Protein AF-A0A530C1B1-F1 (afdb_monomer)

Sequence (77 aa):
MLKGINPLLNADVLQALRAMGHGDDLIIADTNFPSDSVAKQTVHGKLLRIDAPAADVVNAVLSLYPLDSFVNDAAAR

Foldseek 3Di:
DDPQADPLCDPVNVVVLVPDDPPDDDDQDDPVDPQQVVCCVDPNNGRDDGPDPSVVVVVRSCSRHDFDPVDPPSDDD

Nearest PDB structures (foldseek):
  2ob5-assembly1_A-2  TM=9.723E-01  e=4.558E-04  Agrobacterium fabrum str. C58

pLDDT: mean 97.28, std 1.93, range [86.81, 98.56]

Mean predicted aligned error: 2.21 Å

Structure (mmCIF, 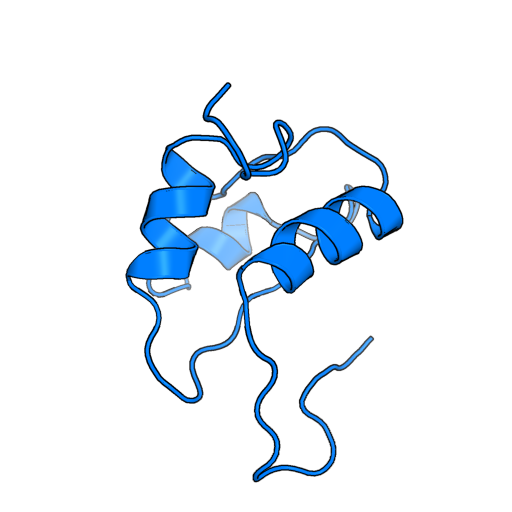N/CA/C/O backbone):
data_AF-A0A530C1B1-F1
#
_entry.id   AF-A0A530C1B1-F1
#
loop_
_atom_site.group_PDB
_atom_site.id
_atom_site.type_symbol
_atom_site.label_atom_id
_atom_site.label_alt_id
_atom_site.label_comp_id
_atom_site.label_asym_id
_atom_site.label_entity_id
_atom_site.label_seq_id
_atom_site.pdbx_PDB_ins_code
_atom_site.Cartn_x
_atom_site.Cartn_y
_atom_site.Cartn_z
_atom_site.occupancy
_atom_site.B_iso_or_equiv
_atom_site.auth_seq_id
_atom_site.auth_comp_id
_atom_site.auth_asym_id
_atom_site.auth_atom_id
_atom_site.pdbx_PDB_model_num
ATOM 1 N N . MET A 1 1 ? 12.961 -2.363 12.259 1.00 86.81 1 MET A N 1
ATOM 2 C CA . MET A 1 1 ? 13.790 -2.676 11.074 1.00 86.81 1 MET A CA 1
ATOM 3 C C . MET A 1 1 ? 14.013 -4.177 11.011 1.00 86.81 1 MET A C 1
ATOM 5 O O . MET A 1 1 ? 14.437 -4.748 12.011 1.00 86.81 1 MET A O 1
ATOM 9 N N . LEU A 1 2 ? 13.703 -4.802 9.874 1.00 97.56 2 LEU A N 1
ATOM 10 C CA . LEU A 1 2 ? 13.891 -6.236 9.630 1.00 97.56 2 LEU A CA 1
ATOM 11 C C . LEU A 1 2 ? 14.959 -6.436 8.546 1.00 97.56 2 LEU A C 1
ATOM 13 O O . LEU A 1 2 ? 15.157 -5.570 7.697 1.00 97.56 2 LEU A O 1
ATOM 17 N N . LYS A 1 3 ? 15.677 -7.562 8.585 1.00 97.75 3 LYS A N 1
ATOM 18 C CA . LYS A 1 3 ? 16.717 -7.869 7.590 1.00 97.75 3 LYS A CA 1
ATOM 19 C C . LYS A 1 3 ? 16.070 -8.086 6.218 1.00 97.75 3 LYS A C 1
ATOM 21 O O . LYS A 1 3 ? 15.154 -8.891 6.110 1.00 97.75 3 LYS A O 1
ATOM 26 N N . GLY A 1 4 ? 16.566 -7.392 5.192 1.00 96.94 4 GLY A N 1
ATOM 27 C CA . GLY A 1 4 ? 16.091 -7.537 3.809 1.00 96.94 4 GLY A CA 1
ATOM 28 C C . GLY A 1 4 ? 14.755 -6.853 3.496 1.00 96.94 4 GLY A C 1
ATOM 29 O O . GLY A 1 4 ? 14.233 -7.051 2.408 1.00 96.94 4 GLY A O 1
ATOM 30 N N . ILE A 1 5 ? 14.205 -6.054 4.418 1.00 98.19 5 ILE A N 1
ATOM 31 C CA . ILE A 1 5 ? 12.948 -5.319 4.223 1.00 98.19 5 ILE A CA 1
ATOM 32 C C . ILE A 1 5 ? 13.231 -3.823 4.330 1.00 98.19 5 ILE A C 1
ATOM 34 O O . ILE A 1 5 ? 13.902 -3.386 5.269 1.00 98.19 5 ILE A O 1
ATOM 38 N N . ASN A 1 6 ? 12.711 -3.039 3.380 1.00 98.19 6 ASN A N 1
ATOM 39 C CA . ASN A 1 6 ? 12.866 -1.588 3.388 1.00 98.19 6 ASN A CA 1
ATOM 40 C C . ASN A 1 6 ? 12.287 -0.996 4.696 1.00 98.19 6 ASN A C 1
ATOM 42 O O . ASN A 1 6 ? 11.128 -1.266 5.018 1.00 98.19 6 ASN A O 1
ATOM 46 N N . PRO A 1 7 ? 13.056 -0.197 5.462 1.00 97.75 7 PRO A N 1
ATOM 47 C CA . PRO A 1 7 ? 12.624 0.310 6.764 1.00 97.75 7 PRO A CA 1
ATOM 48 C C . PRO A 1 7 ? 11.454 1.302 6.707 1.00 97.75 7 PRO A C 1
ATOM 50 O O . PRO A 1 7 ? 10.857 1.549 7.753 1.00 97.75 7 PRO A O 1
ATOM 53 N N . LEU A 1 8 ? 11.109 1.844 5.531 1.00 98.25 8 LEU A N 1
ATOM 54 C CA . LEU A 1 8 ? 9.904 2.663 5.348 1.00 98.25 8 LEU A CA 1
ATOM 55 C C . LEU A 1 8 ? 8.611 1.850 5.507 1.00 98.25 8 LEU A C 1
ATOM 57 O O . LEU A 1 8 ? 7.567 2.412 5.834 1.00 98.25 8 LEU A O 1
ATOM 61 N N . LEU A 1 9 ? 8.669 0.531 5.301 1.00 98.44 9 LEU A N 1
ATOM 62 C CA . LEU A 1 9 ? 7.518 -0.351 5.450 1.00 98.44 9 LEU A CA 1
ATOM 63 C C . LEU A 1 9 ? 7.317 -0.691 6.931 1.00 98.44 9 LEU A C 1
ATOM 65 O O . LEU A 1 9 ? 7.953 -1.591 7.487 1.00 98.44 9 LEU A O 1
ATOM 69 N N . ASN A 1 10 ? 6.435 0.064 7.584 1.00 98.00 10 ASN A N 1
ATOM 70 C CA . ASN A 1 10 ? 6.025 -0.203 8.960 1.00 98.00 10 ASN A CA 1
ATOM 71 C C . ASN A 1 10 ? 5.163 -1.479 9.068 1.00 98.00 10 ASN A C 1
ATOM 73 O O . ASN A 1 10 ? 4.810 -2.108 8.070 1.00 98.00 10 ASN A O 1
ATOM 77 N N . ALA A 1 11 ? 4.837 -1.877 10.300 1.00 98.06 11 ALA A N 1
ATOM 78 C CA . ALA A 1 11 ? 4.129 -3.127 10.569 1.00 98.06 11 ALA A CA 1
ATOM 79 C C . ALA A 1 11 ? 2.752 -3.208 9.886 1.00 98.06 11 ALA A C 1
ATOM 81 O O . ALA A 1 11 ? 2.422 -4.254 9.329 1.00 98.06 11 ALA A O 1
ATOM 82 N N . ASP A 1 12 ? 1.985 -2.116 9.882 1.00 97.88 12 ASP A N 1
ATOM 83 C CA . ASP A 1 12 ? 0.639 -2.090 9.302 1.00 97.88 12 ASP A CA 1
ATOM 84 C C . ASP A 1 12 ? 0.692 -2.180 7.772 1.00 97.88 12 ASP A C 1
ATOM 86 O O . ASP A 1 12 ? -0.073 -2.925 7.161 1.00 97.88 12 ASP A O 1
ATOM 90 N N . VAL A 1 13 ? 1.659 -1.501 7.147 1.00 98.19 13 VAL A N 1
ATOM 91 C CA . VAL A 1 13 ? 1.892 -1.593 5.697 1.00 98.19 13 VAL A CA 1
ATOM 92 C C . VAL A 1 13 ? 2.333 -3.000 5.303 1.00 98.19 13 VAL A C 1
ATOM 94 O O . VAL A 1 13 ? 1.804 -3.560 4.346 1.00 98.19 13 VAL A O 1
ATOM 97 N N . LEU A 1 14 ? 3.254 -3.612 6.053 1.00 98.44 14 LEU A N 1
ATOM 98 C CA . LEU A 1 14 ? 3.685 -4.989 5.791 1.00 98.44 14 LEU A CA 1
ATOM 99 C C . LEU A 1 14 ? 2.530 -5.985 5.923 1.00 98.44 14 LEU A C 1
ATOM 101 O O . LEU A 1 14 ? 2.426 -6.908 5.114 1.00 98.44 14 LEU A O 1
ATOM 105 N N . GLN A 1 15 ? 1.666 -5.801 6.923 1.00 98.00 15 GLN A N 1
ATOM 106 C CA . GLN A 1 15 ? 0.478 -6.630 7.097 1.00 98.00 15 GLN A CA 1
ATOM 107 C C . GLN A 1 15 ? -0.468 -6.488 5.902 1.00 98.00 1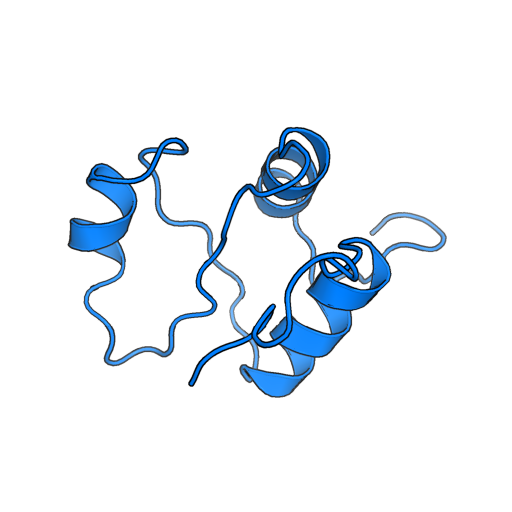5 GLN A C 1
ATOM 109 O O . GLN A 1 15 ? -0.897 -7.512 5.369 1.00 98.00 15 GLN A O 1
ATOM 114 N N . ALA A 1 16 ? -0.745 -5.257 5.462 1.00 98.31 16 ALA A N 1
ATOM 115 C CA . ALA A 1 16 ? -1.634 -4.998 4.337 1.00 98.31 16 ALA A CA 1
ATOM 116 C C . ALA A 1 16 ? -1.088 -5.625 3.047 1.00 98.31 16 ALA A C 1
ATOM 118 O O . ALA A 1 16 ? -1.770 -6.452 2.447 1.00 98.31 16 ALA A O 1
ATOM 119 N N . LEU A 1 17 ? 0.171 -5.340 2.690 1.00 98.25 17 LEU A N 1
ATOM 120 C CA . LEU A 1 17 ? 0.814 -5.897 1.493 1.00 98.25 17 LEU A CA 1
ATOM 121 C C . LEU A 1 17 ? 0.814 -7.430 1.498 1.00 98.25 17 LEU A C 1
ATOM 123 O O . LEU A 1 17 ? 0.602 -8.054 0.463 1.00 98.25 17 LEU A O 1
ATOM 127 N N . ARG A 1 18 ? 1.041 -8.062 2.657 1.00 97.88 18 ARG A N 1
ATOM 128 C CA . ARG A 1 18 ? 1.083 -9.528 2.747 1.00 97.88 18 ARG A CA 1
ATOM 129 C C . ARG A 1 18 ? -0.300 -10.180 2.688 1.00 97.88 18 ARG A C 1
ATOM 131 O O . ARG A 1 18 ? -0.376 -11.367 2.353 1.00 97.88 18 ARG A O 1
ATOM 138 N N . ALA A 1 19 ? -1.345 -9.446 3.062 1.00 98.06 19 ALA A N 1
ATOM 139 C CA . ALA A 1 19 ? -2.730 -9.904 3.037 1.00 98.06 19 ALA A CA 1
ATOM 140 C C . ALA A 1 19 ? -3.394 -9.750 1.660 1.00 98.06 19 ALA A C 1
ATOM 142 O O . ALA A 1 19 ? -4.382 -10.436 1.411 1.00 9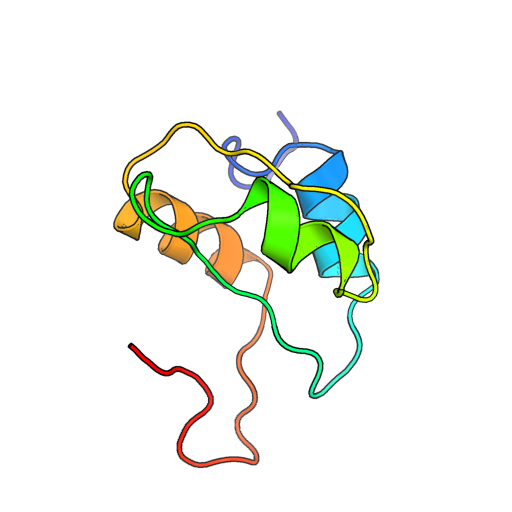8.06 19 ALA A O 1
ATOM 143 N N . MET A 1 20 ? -2.857 -8.887 0.790 1.00 98.38 20 MET A N 1
ATOM 144 C CA . MET A 1 20 ? -3.362 -8.683 -0.570 1.00 98.38 20 MET A CA 1
ATOM 145 C C . MET A 1 20 ? -3.230 -9.948 -1.428 1.00 98.38 20 MET A C 1
ATOM 147 O O . MET A 1 20 ? -2.226 -10.670 -1.372 1.00 98.38 20 MET A O 1
ATOM 151 N N . GLY A 1 21 ? -4.269 -10.214 -2.214 1.00 97.44 21 GLY A N 1
ATOM 152 C CA . GLY A 1 21 ? -4.321 -11.250 -3.234 1.00 97.44 21 GLY A CA 1
ATOM 153 C C . GLY A 1 21 ? -3.868 -10.754 -4.608 1.00 97.44 21 GLY A C 1
ATOM 154 O O . GLY A 1 21 ? -3.516 -9.596 -4.809 1.00 97.44 21 GLY A O 1
ATOM 155 N N . HIS A 1 22 ? -3.879 -11.663 -5.582 1.00 97.44 22 HIS A N 1
ATOM 156 C CA . HIS A 1 22 ? -3.647 -11.302 -6.978 1.00 97.44 22 HIS A CA 1
ATOM 157 C C . HIS A 1 22 ? -4.806 -10.445 -7.503 1.00 97.44 22 HIS A C 1
ATOM 159 O O . HIS A 1 22 ? -5.962 -10.847 -7.377 1.00 97.44 22 HIS A O 1
ATOM 165 N N . GLY A 1 23 ? -4.479 -9.296 -8.095 1.00 96.19 23 GLY A N 1
ATOM 166 C CA . GLY A 1 23 ? -5.457 -8.341 -8.618 1.00 96.19 23 GLY A CA 1
ATOM 167 C C . GLY A 1 23 ? -6.042 -7.385 -7.574 1.00 96.19 23 GLY A C 1
ATOM 168 O O . GLY A 1 23 ? -6.908 -6.592 -7.927 1.00 96.19 23 GLY A O 1
ATOM 169 N N . ASP A 1 24 ? -5.600 -7.440 -6.311 1.00 97.81 24 ASP A N 1
ATOM 170 C CA . ASP A 1 24 ? -5.909 -6.372 -5.358 1.00 97.81 24 ASP A CA 1
ATOM 171 C C . ASP A 1 24 ? -5.135 -5.099 -5.725 1.00 97.81 24 ASP A C 1
ATOM 173 O O . ASP A 1 24 ? -4.011 -5.157 -6.220 1.00 97.81 24 ASP A O 1
ATOM 177 N N . ASP A 1 25 ? -5.719 -3.942 -5.419 1.00 97.38 25 ASP A N 1
ATOM 178 C CA . ASP A 1 25 ? -5.134 -2.636 -5.709 1.00 97.38 25 ASP A CA 1
ATOM 179 C C . ASP A 1 25 ? -4.800 -1.864 -4.430 1.00 97.38 25 ASP A C 1
ATOM 181 O O . ASP A 1 25 ? -5.446 -2.004 -3.385 1.00 97.38 25 ASP A O 1
ATOM 185 N N . LEU A 1 26 ? -3.805 -0.982 -4.528 1.00 97.88 26 LEU A N 1
ATOM 186 C CA . LEU A 1 26 ? -3.494 0.011 -3.503 1.00 97.88 26 LEU A CA 1
ATOM 187 C C . LEU A 1 26 ? -3.258 1.382 -4.133 1.00 97.88 26 LEU A C 1
ATOM 189 O O . LEU A 1 26 ? -2.906 1.498 -5.304 1.00 97.88 26 LEU A O 1
ATOM 193 N N . ILE A 1 27 ? -3.412 2.428 -3.325 1.00 98.00 27 ILE A N 1
ATOM 194 C CA . ILE A 1 27 ? -3.185 3.814 -3.739 1.00 98.00 27 ILE A CA 1
ATOM 195 C C . ILE A 1 27 ? -2.024 4.377 -2.922 1.00 98.00 27 ILE A C 1
ATOM 197 O O . ILE A 1 27 ? -2.063 4.360 -1.690 1.00 98.00 27 ILE A O 1
ATOM 201 N N . ILE A 1 28 ? -1.016 4.923 -3.604 1.00 98.12 28 ILE A N 1
ATOM 202 C CA . ILE A 1 28 ? -0.034 5.819 -2.987 1.00 98.12 28 ILE A CA 1
ATOM 203 C C . ILE A 1 28 ? -0.551 7.244 -3.159 1.00 98.12 28 ILE A C 1
ATOM 205 O O . ILE A 1 28 ? -0.600 7.767 -4.268 1.00 98.12 28 ILE A O 1
ATOM 209 N N . ALA A 1 29 ? -0.981 7.844 -2.055 1.00 98.00 29 ALA A N 1
ATOM 210 C CA . ALA A 1 29 ? -1.630 9.145 -2.038 1.00 98.00 29 ALA A CA 1
ATOM 211 C C . ALA A 1 29 ? -0.670 10.243 -1.553 1.00 98.00 29 ALA A C 1
ATOM 213 O O . ALA A 1 29 ? 0.120 10.020 -0.635 1.00 98.00 29 ALA A O 1
ATOM 214 N N . ASP A 1 30 ? -0.754 11.431 -2.156 1.00 97.38 30 ASP A N 1
ATOM 215 C CA . ASP A 1 30 ? -0.066 12.622 -1.655 1.00 97.38 30 ASP A CA 1
ATOM 216 C C . ASP A 1 30 ? -0.840 13.266 -0.487 1.00 97.38 30 ASP A C 1
ATOM 218 O O . ASP A 1 30 ? -1.866 12.765 -0.020 1.00 97.38 30 ASP A O 1
ATOM 222 N N . THR A 1 31 ? -0.349 14.406 -0.003 1.00 97.12 31 THR A N 1
ATOM 223 C CA . THR A 1 31 ? -0.985 15.141 1.098 1.00 97.12 31 THR A CA 1
ATOM 224 C C . THR A 1 31 ? -2.248 15.902 0.691 1.00 97.12 31 THR A C 1
ATOM 226 O O . THR A 1 31 ? -2.957 16.389 1.569 1.00 97.12 31 THR A O 1
ATOM 229 N N . ASN A 1 32 ? -2.521 16.054 -0.608 1.00 97.81 32 ASN A N 1
ATOM 230 C CA . ASN A 1 32 ? -3.700 16.757 -1.117 1.00 97.81 32 ASN A CA 1
ATOM 231 C C . ASN A 1 32 ? -4.883 15.802 -1.326 1.00 97.81 32 ASN A C 1
ATOM 233 O O . ASN A 1 32 ? -6.038 16.234 -1.304 1.00 97.81 32 ASN A O 1
ATOM 237 N N . PHE A 1 33 ? -4.612 14.513 -1.534 1.00 98.06 33 PHE A N 1
ATOM 238 C CA . PHE A 1 33 ? -5.633 13.486 -1.670 1.00 98.06 33 PHE A CA 1
ATOM 239 C C . PHE A 1 33 ? -6.433 13.319 -0.362 1.00 98.06 33 PHE A C 1
ATOM 241 O O . PHE A 1 33 ? -5.845 13.298 0.725 1.00 98.06 33 PHE A O 1
ATOM 248 N N . PRO A 1 34 ? -7.770 13.154 -0.419 1.00 98.19 34 PRO A N 1
ATOM 249 C CA . PRO A 1 34 ? -8.623 13.013 0.763 1.00 98.19 34 PRO A CA 1
ATOM 250 C C . PRO A 1 34 ? -8.531 11.602 1.381 1.00 98.19 34 PRO A C 1
ATOM 252 O O . PRO A 1 34 ? -9.519 10.876 1.509 1.00 98.19 34 PRO A O 1
ATOM 255 N N . SER A 1 35 ? -7.325 11.204 1.781 1.00 98.31 35 SER A N 1
ATOM 256 C CA . SER A 1 35 ? -6.987 9.851 2.224 1.00 98.31 35 SER A CA 1
ATOM 257 C C . SER A 1 35 ? -7.825 9.370 3.413 1.00 98.31 35 SER A C 1
ATOM 259 O O . SER A 1 35 ? -8.231 8.212 3.448 1.00 98.31 35 SER A O 1
ATOM 261 N N . ASP A 1 36 ? -8.152 10.250 4.365 1.00 98.06 36 ASP A N 1
ATOM 262 C CA . ASP A 1 36 ? -8.953 9.897 5.545 1.00 98.06 36 ASP A CA 1
ATOM 263 C C . ASP A 1 36 ? -10.388 9.455 5.209 1.00 98.06 36 ASP A C 1
ATOM 265 O O . ASP A 1 36 ? -10.950 8.601 5.902 1.00 98.06 36 ASP A O 1
ATOM 269 N N . SER A 1 37 ? -11.017 10.032 4.179 1.00 98.31 37 SER A N 1
ATOM 270 C CA . SER A 1 37 ? -12.373 9.6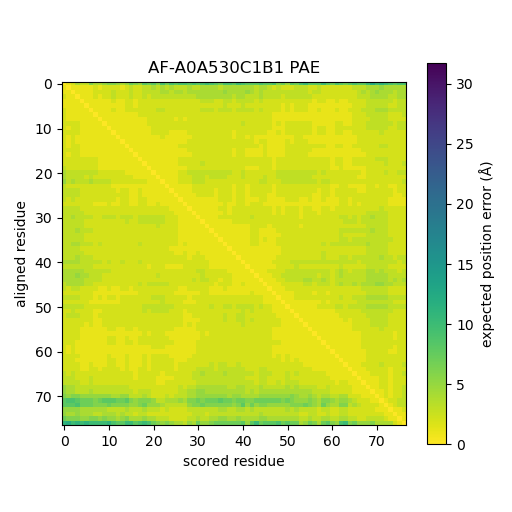40 3.772 1.00 98.31 37 SER A CA 1
ATOM 271 C C . SER A 1 37 ? -12.352 8.434 2.837 1.00 98.31 37 SER A C 1
ATOM 273 O O . SER A 1 37 ? -13.167 7.527 3.013 1.00 98.31 37 SER A O 1
ATOM 275 N N . VAL A 1 38 ? -11.401 8.387 1.900 1.00 98.44 38 VAL A N 1
ATOM 276 C CA . VAL A 1 38 ? -11.266 7.289 0.931 1.00 98.44 38 VAL A CA 1
ATOM 277 C C . VAL A 1 38 ? -10.866 5.987 1.620 1.00 98.44 38 VAL A C 1
ATOM 279 O O . VAL A 1 38 ? -11.457 4.949 1.340 1.00 98.44 38 VAL A O 1
ATOM 282 N N . ALA A 1 39 ? -9.946 6.025 2.588 1.00 98.25 39 ALA A N 1
ATOM 283 C CA . ALA A 1 39 ? -9.492 4.824 3.288 1.00 98.25 39 ALA A CA 1
ATOM 284 C C . ALA A 1 39 ? -10.618 4.081 4.030 1.00 98.25 39 ALA A C 1
ATOM 286 O O . ALA A 1 39 ? -10.558 2.866 4.176 1.00 98.25 39 ALA A O 1
ATOM 287 N N . LYS A 1 40 ? -11.677 4.782 4.457 1.00 98.25 40 LYS A N 1
ATOM 288 C CA . LYS A 1 40 ? -12.856 4.161 5.091 1.00 98.25 40 LYS A CA 1
ATOM 289 C C . LYS A 1 40 ? -13.694 3.329 4.117 1.00 98.25 40 LYS A C 1
ATOM 291 O O . LYS A 1 40 ? -14.512 2.533 4.564 1.00 98.25 40 LYS A O 1
ATOM 296 N N . GLN A 1 41 ? -13.526 3.550 2.815 1.00 98.19 41 GLN A N 1
ATOM 297 C CA . GLN A 1 41 ? -14.227 2.831 1.750 1.00 98.19 41 GLN A CA 1
ATOM 298 C C . GLN A 1 41 ? -13.388 1.688 1.166 1.00 98.19 41 GLN A C 1
ATOM 300 O O . GLN A 1 41 ? -13.896 0.918 0.356 1.00 98.19 41 GLN A O 1
AT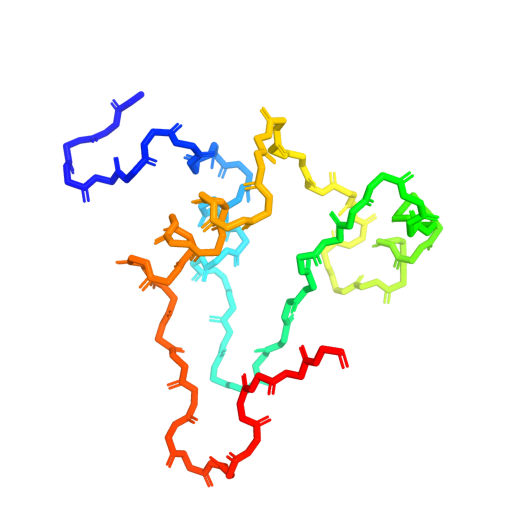OM 305 N N . THR A 1 42 ? -12.116 1.564 1.558 1.00 98.12 42 THR A N 1
ATOM 306 C CA . THR A 1 42 ? -11.270 0.443 1.137 1.00 98.12 42 THR A CA 1
ATOM 307 C C . THR A 1 42 ? -11.528 -0.782 2.007 1.00 98.12 42 THR A C 1
ATOM 309 O O . THR A 1 42 ? -12.064 -0.684 3.111 1.00 98.12 42 THR A O 1
ATOM 312 N N . VAL A 1 43 ? -11.069 -1.946 1.542 1.00 96.31 43 VAL A N 1
ATOM 313 C CA . VAL A 1 43 ? -11.120 -3.200 2.311 1.00 96.31 43 VAL A CA 1
ATOM 314 C C . VAL A 1 43 ? -10.370 -3.081 3.645 1.00 96.31 43 VAL A C 1
ATOM 316 O O . VAL A 1 43 ? -10.794 -3.655 4.645 1.00 96.31 43 VAL A O 1
ATOM 319 N N . HIS A 1 44 ? -9.280 -2.306 3.689 1.00 96.19 44 HIS A N 1
ATOM 320 C CA . HIS A 1 44 ? -8.511 -2.101 4.918 1.00 96.19 44 HIS A CA 1
ATOM 321 C C . HIS A 1 44 ? -9.252 -1.210 5.934 1.00 96.19 44 HIS A C 1
ATOM 323 O O . HIS A 1 44 ? -9.052 -1.343 7.143 1.00 96.19 44 HIS A O 1
ATOM 329 N N . GLY A 1 45 ? -10.107 -0.290 5.469 1.00 97.19 45 GLY A N 1
ATOM 330 C CA . GLY A 1 45 ? -10.966 0.553 6.310 1.00 97.19 45 GLY A CA 1
ATOM 331 C C . GLY A 1 45 ? -10.240 1.623 7.140 1.00 97.19 45 GLY A C 1
ATOM 332 O O . GLY A 1 45 ? -10.881 2.362 7.893 1.00 97.19 45 GLY A O 1
ATOM 333 N N . LYS A 1 46 ? -8.909 1.715 7.041 1.00 96.75 46 LYS A N 1
ATOM 334 C CA . LYS A 1 46 ? -8.055 2.649 7.790 1.00 96.75 46 LYS A CA 1
ATOM 335 C C . LYS A 1 46 ? -6.968 3.232 6.896 1.00 96.75 46 LYS A C 1
ATOM 337 O O . LYS A 1 46 ? -6.509 2.595 5.954 1.00 96.75 46 LYS A O 1
ATOM 342 N N . LEU A 1 47 ? -6.552 4.457 7.204 1.00 97.88 47 LEU A N 1
ATOM 343 C CA . LEU A 1 47 ? -5.442 5.102 6.514 1.00 97.88 47 LEU A CA 1
ATO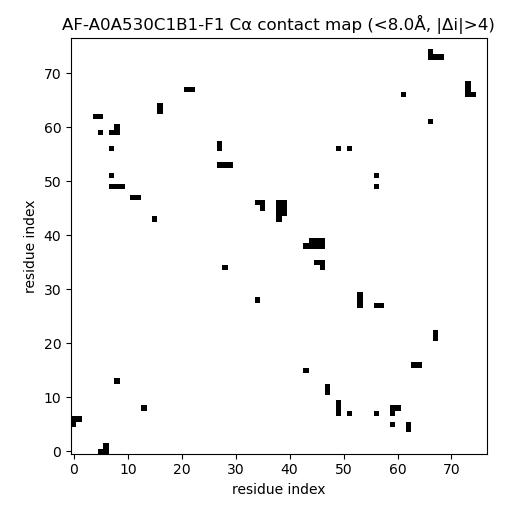M 344 C C . LEU A 1 47 ? -4.109 4.537 7.019 1.00 97.88 47 LEU A C 1
ATOM 346 O O . LEU A 1 47 ? -3.815 4.627 8.210 1.00 97.88 47 LEU A O 1
ATOM 350 N N . LEU A 1 48 ? -3.296 4.017 6.103 1.00 98.19 48 LEU A N 1
ATOM 351 C CA . LEU A 1 48 ? -1.896 3.676 6.349 1.00 98.19 48 LEU A CA 1
ATOM 352 C C . LEU A 1 48 ? -1.015 4.899 6.074 1.00 98.19 48 LEU A C 1
ATOM 354 O O . LEU A 1 48 ? -1.245 5.615 5.101 1.00 98.19 48 LEU A O 1
ATOM 358 N N . ARG A 1 49 ? -0.013 5.153 6.923 1.00 97.44 49 ARG A N 1
ATOM 359 C CA . ARG A 1 49 ? 0.861 6.331 6.804 1.00 97.44 49 ARG A CA 1
ATOM 360 C C . ARG A 1 49 ? 2.328 5.954 6.649 1.00 97.44 49 ARG A C 1
ATOM 362 O O . ARG A 1 49 ? 2.845 5.142 7.415 1.00 97.44 49 ARG A O 1
ATOM 369 N N . ILE A 1 50 ? 2.983 6.589 5.681 1.00 98.00 50 ILE A N 1
ATOM 370 C CA . ILE A 1 50 ? 4.436 6.636 5.518 1.00 98.00 50 ILE A CA 1
ATOM 371 C C . ILE A 1 50 ? 4.791 8.090 5.206 1.00 98.00 50 ILE A C 1
ATOM 373 O O . ILE A 1 50 ? 4.400 8.613 4.166 1.00 98.00 50 ILE A O 1
ATOM 377 N N . ASP A 1 51 ? 5.535 8.735 6.100 1.00 96.25 51 ASP A N 1
ATOM 378 C CA . ASP A 1 51 ? 5.926 10.139 5.954 1.00 96.25 51 ASP A CA 1
ATOM 379 C C . ASP A 1 51 ? 7.236 10.245 5.155 1.00 96.25 51 ASP A C 1
ATOM 381 O O . ASP A 1 51 ? 8.316 10.464 5.707 1.00 96.25 51 ASP A O 1
ATOM 385 N N . ALA A 1 52 ? 7.144 10.027 3.842 1.00 98.06 52 ALA A N 1
ATOM 386 C CA . ALA A 1 52 ? 8.269 10.091 2.911 1.00 98.06 52 ALA A CA 1
ATOM 387 C C . ALA A 1 52 ? 7.815 10.561 1.513 1.00 98.06 52 ALA A C 1
ATOM 389 O O . ALA A 1 52 ? 6.626 10.481 1.195 1.00 98.06 52 ALA A O 1
ATOM 390 N N . PRO A 1 53 ? 8.734 11.037 0.653 1.00 98.12 53 PRO A N 1
ATOM 391 C CA . PRO A 1 53 ? 8.418 11.351 -0.738 1.00 98.12 53 PRO A CA 1
ATOM 392 C C . PRO A 1 53 ? 7.797 10.155 -1.472 1.00 98.12 53 PRO A C 1
ATOM 394 O O . PRO A 1 53 ? 8.261 9.024 -1.334 1.00 98.12 53 PRO A O 1
ATOM 397 N N . ALA A 1 54 ? 6.786 10.407 -2.310 1.00 97.56 54 ALA A N 1
ATOM 398 C CA . ALA A 1 54 ? 6.032 9.348 -2.990 1.00 97.56 54 ALA A CA 1
ATOM 399 C C . ALA A 1 54 ? 6.925 8.378 -3.785 1.00 97.56 54 ALA A C 1
ATOM 401 O O . ALA A 1 54 ? 6.685 7.176 -3.770 1.00 97.56 54 ALA A O 1
ATOM 402 N N . ALA A 1 55 ? 7.993 8.872 -4.421 1.00 97.69 55 ALA A N 1
ATOM 403 C CA . ALA A 1 55 ? 8.942 8.029 -5.148 1.00 97.69 55 ALA A CA 1
ATOM 404 C C . ALA A 1 55 ? 9.645 7.000 -4.240 1.00 97.69 55 ALA A C 1
ATOM 406 O O . ALA A 1 55 ? 9.787 5.838 -4.621 1.00 97.69 55 ALA A O 1
ATOM 407 N N . ASP A 1 56 ? 10.034 7.394 -3.024 1.00 98.56 56 ASP A N 1
ATOM 408 C CA . ASP A 1 56 ? 10.674 6.498 -2.055 1.00 98.56 56 ASP A CA 1
ATOM 409 C C . ASP A 1 56 ? 9.683 5.456 -1.530 1.00 98.56 56 ASP A C 1
ATOM 411 O O . ASP A 1 56 ? 10.034 4.285 -1.368 1.00 98.56 56 ASP A O 1
ATOM 415 N N . VAL A 1 57 ? 8.426 5.865 -1.324 1.00 98.50 57 VAL A N 1
ATOM 416 C CA . VAL A 1 57 ? 7.339 4.964 -0.924 1.00 98.50 57 VAL A CA 1
ATOM 417 C C . VAL A 1 57 ? 7.055 3.935 -2.017 1.00 98.50 57 VAL A C 1
ATOM 419 O O . VAL A 1 57 ? 6.985 2.745 -1.717 1.00 98.50 57 VAL A O 1
ATOM 422 N N . VAL A 1 58 ? 6.951 4.361 -3.279 1.00 98.25 58 VAL A N 1
ATOM 423 C CA . VAL A 1 58 ? 6.750 3.459 -4.425 1.00 98.25 58 VAL A CA 1
ATOM 424 C C . VAL A 1 58 ? 7.893 2.448 -4.517 1.00 98.25 58 VAL A C 1
ATOM 426 O O . VAL A 1 58 ? 7.638 1.247 -4.579 1.00 98.25 58 VAL A O 1
ATOM 429 N N . ASN A 1 59 ? 9.148 2.899 -4.430 1.00 98.38 59 ASN A N 1
ATOM 430 C CA . ASN A 1 59 ? 10.310 2.005 -4.436 1.00 98.38 59 ASN A CA 1
ATOM 431 C C . ASN A 1 59 ? 10.286 1.004 -3.269 1.00 98.38 59 ASN A C 1
ATOM 433 O O . ASN A 1 59 ? 10.616 -0.170 -3.446 1.00 98.38 59 ASN A O 1
ATOM 437 N N . ALA A 1 60 ? 9.893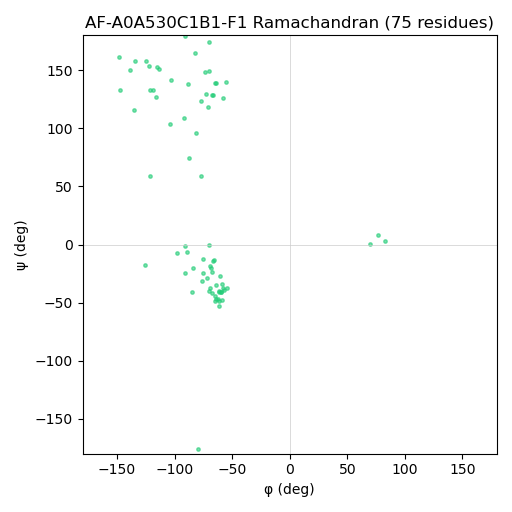 1.446 -2.071 1.00 98.56 60 ALA A N 1
ATOM 438 C CA . ALA A 1 60 ? 9.769 0.573 -0.910 1.00 98.56 60 ALA A CA 1
ATOM 439 C C . ALA A 1 60 ? 8.673 -0.480 -1.111 1.00 98.56 60 ALA A C 1
ATOM 441 O O . ALA A 1 60 ? 8.933 -1.665 -0.907 1.00 98.56 60 ALA A O 1
ATOM 442 N N . VAL A 1 61 ? 7.479 -0.078 -1.548 1.00 98.50 61 VAL A N 1
ATOM 443 C CA . VAL A 1 61 ? 6.349 -0.988 -1.784 1.00 98.50 61 VAL A CA 1
ATOM 444 C C . V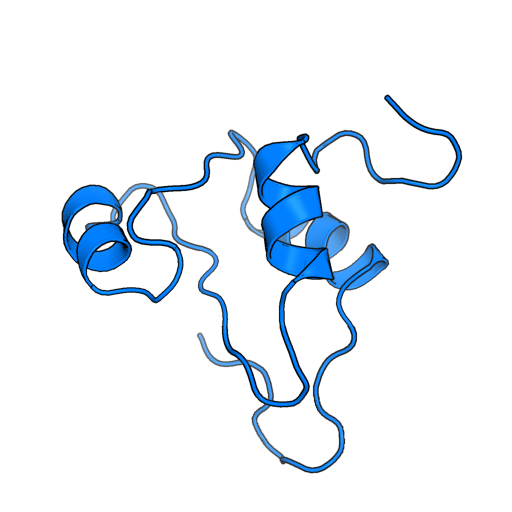AL A 1 61 ? 6.691 -2.017 -2.861 1.00 98.50 61 VAL A C 1
ATOM 446 O O . VAL A 1 61 ? 6.564 -3.215 -2.611 1.00 98.50 61 VAL A O 1
ATOM 449 N N . LEU A 1 62 ? 7.230 -1.586 -4.006 1.00 98.00 62 LEU A N 1
ATOM 450 C CA . LEU A 1 62 ? 7.608 -2.476 -5.113 1.00 98.00 62 LEU A CA 1
ATOM 451 C C . LEU A 1 62 ? 8.762 -3.435 -4.774 1.00 98.00 62 LEU A C 1
ATOM 453 O O . LEU A 1 62 ? 8.972 -4.411 -5.490 1.00 98.00 62 LEU A O 1
ATOM 457 N N . SER A 1 63 ? 9.487 -3.221 -3.668 1.00 98.00 63 SER A N 1
ATOM 458 C CA . SER A 1 63 ? 10.472 -4.202 -3.190 1.00 98.00 63 SER A CA 1
ATOM 459 C C . SER A 1 63 ? 9.837 -5.499 -2.668 1.00 98.00 63 SER A C 1
ATOM 461 O O . SER A 1 63 ? 10.519 -6.521 -2.612 1.00 98.00 63 SER A O 1
ATOM 463 N N . LEU A 1 64 ? 8.546 -5.471 -2.305 1.00 97.88 64 LEU A N 1
ATOM 464 C CA . LEU A 1 64 ? 7.785 -6.626 -1.808 1.00 97.88 64 LEU A CA 1
ATOM 465 C C . LEU A 1 64 ? 6.485 -6.896 -2.584 1.00 97.88 64 LEU A C 1
ATOM 467 O O . LEU A 1 64 ? 5.934 -7.988 -2.458 1.00 97.88 64 LEU A O 1
ATOM 471 N N . TYR A 1 65 ? 5.986 -5.919 -3.345 1.00 97.81 65 TYR A N 1
ATOM 472 C CA . TYR A 1 65 ? 4.7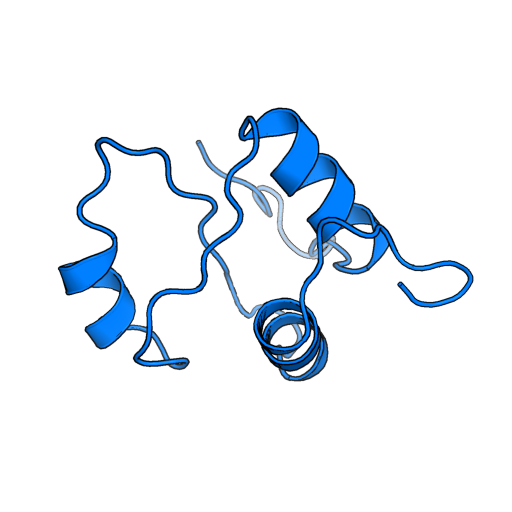08 -5.977 -4.048 1.00 97.81 65 TYR A CA 1
ATOM 473 C C . TYR A 1 65 ? 4.909 -6.230 -5.552 1.00 97.81 65 TYR A C 1
ATOM 475 O O . TYR A 1 65 ? 5.311 -5.310 -6.272 1.00 97.81 65 TYR A O 1
ATOM 483 N N . PRO A 1 66 ? 4.667 -7.457 -6.048 1.00 97.25 66 PRO A N 1
ATOM 484 C CA . PRO A 1 66 ? 4.763 -7.745 -7.472 1.00 97.25 66 PRO A CA 1
ATOM 485 C C . PRO A 1 66 ? 3.583 -7.117 -8.221 1.00 97.25 66 PRO A C 1
ATOM 487 O O . PRO A 1 66 ? 2.429 -7.326 -7.855 1.00 97.25 66 PRO A O 1
ATOM 490 N N . LEU A 1 67 ? 3.876 -6.377 -9.291 1.00 97.44 67 LEU A N 1
ATOM 491 C CA . LEU A 1 67 ? 2.841 -5.864 -10.187 1.00 97.44 67 LEU A CA 1
ATOM 492 C C . LEU A 1 67 ? 2.263 -6.984 -11.051 1.00 97.44 67 LEU A C 1
ATOM 494 O O . LEU A 1 67 ? 2.959 -7.935 -11.418 1.00 97.44 67 LEU A O 1
ATOM 498 N N . ASP A 1 68 ? 0.988 -6.838 -11.387 1.00 97.69 68 ASP A N 1
ATOM 499 C CA . ASP A 1 68 ? 0.272 -7.790 -12.220 1.00 97.69 68 ASP A CA 1
ATOM 500 C C . ASP A 1 68 ? 0.758 -7.725 -13.679 1.00 97.69 68 ASP A C 1
ATOM 502 O O . ASP A 1 68 ? 0.645 -6.701 -14.346 1.00 97.69 68 ASP A O 1
ATOM 506 N N . SER A 1 69 ? 1.314 -8.828 -14.184 1.00 96.44 69 SER A N 1
ATOM 507 C CA . SER A 1 69 ? 1.794 -8.947 -15.566 1.00 96.44 69 SER A CA 1
ATOM 508 C C . SER A 1 69 ? 0.743 -9.474 -16.549 1.00 96.44 69 SER A C 1
ATOM 510 O O . SER A 1 69 ? 1.037 -9.599 -17.739 1.00 96.44 69 SER A O 1
ATOM 512 N N . PHE A 1 70 ? -0.465 -9.794 -16.079 1.00 96.69 70 PHE A N 1
ATOM 513 C CA . PHE A 1 70 ? -1.578 -10.266 -16.907 1.00 96.69 70 PHE A CA 1
ATOM 514 C C . PHE A 1 70 ? -2.446 -9.120 -17.447 1.00 96.69 70 PHE A C 1
ATOM 516 O O . PHE A 1 70 ? -3.324 -9.357 -18.280 1.00 96.69 70 PHE A O 1
ATOM 523 N N . VAL A 1 71 ? -2.187 -7.883 -17.015 1.00 95.75 71 VAL A N 1
ATOM 524 C CA . VAL A 1 71 ? -2.868 -6.666 -17.471 1.00 95.75 71 VAL A CA 1
ATOM 525 C C . VAL A 1 71 ? -1.868 -5.667 -18.050 1.00 95.75 71 VAL A C 1
ATOM 527 O O . VAL A 1 71 ? -0.693 -5.660 -17.693 1.00 95.75 71 VAL A O 1
ATOM 530 N N . ASN A 1 72 ? -2.335 -4.805 -18.955 1.00 93.62 72 ASN A N 1
ATOM 531 C CA . ASN A 1 72 ? -1.471 -3.804 -19.590 1.00 93.62 72 ASN A CA 1
ATOM 532 C C . ASN A 1 72 ? -1.164 -2.617 -18.663 1.00 93.62 72 ASN A C 1
ATOM 534 O O . ASN A 1 72 ? -0.078 -2.051 -18.738 1.00 93.62 72 ASN A O 1
ATOM 538 N N . ASP A 1 73 ? -2.105 -2.267 -17.784 1.00 93.31 73 ASP A N 1
ATOM 539 C CA . ASP A 1 73 ? -2.077 -1.037 -16.991 1.00 93.31 73 ASP A CA 1
ATOM 540 C C . ASP A 1 73 ? -2.098 -1.347 -15.486 1.00 93.31 73 ASP A C 1
ATOM 542 O O . ASP A 1 73 ? -2.981 -0.916 -14.753 1.00 93.31 73 ASP A O 1
ATOM 546 N N . ALA A 1 74 ? -1.105 -2.103 -15.008 1.00 94.62 74 ALA A N 1
ATOM 547 C CA . ALA A 1 74 ? -0.961 -2.447 -13.585 1.00 94.62 74 ALA A CA 1
ATOM 548 C C . ALA A 1 74 ? -0.558 -1.256 -12.684 1.00 94.62 74 ALA A C 1
ATOM 550 O O . ALA A 1 74 ? -0.362 -1.418 -11.481 1.00 94.62 74 ALA A O 1
ATOM 551 N N . ALA A 1 75 ? -0.384 -0.064 -13.264 1.00 95.56 75 ALA A N 1
ATOM 552 C CA . ALA A 1 75 ? -0.119 1.179 -12.554 1.00 95.56 75 ALA A CA 1
ATOM 553 C C . ALA A 1 75 ? -0.753 2.365 -13.296 1.00 95.56 75 ALA A C 1
ATOM 555 O O . ALA A 1 75 ? -0.566 2.524 -14.503 1.00 95.56 75 ALA A O 1
ATOM 556 N N . ALA A 1 76 ? -1.446 3.229 -12.553 1.00 93.12 76 ALA A N 1
ATOM 557 C CA . ALA A 1 76 ? -2.066 4.457 -13.051 1.00 93.12 76 ALA A CA 1
ATOM 558 C C . ALA A 1 76 ? -1.584 5.679 -12.248 1.00 93.12 76 ALA A C 1
ATOM 560 O O . ALA A 1 76 ? -1.115 5.536 -11.117 1.00 93.12 76 ALA A O 1
ATOM 561 N N . ARG A 1 77 ? -1.681 6.875 -12.842 1.00 88.69 77 ARG A N 1
ATOM 562 C CA . ARG A 1 77 ? -1.289 8.155 -12.232 1.00 88.69 77 ARG A CA 1
ATOM 563 C C . ARG A 1 77 ? -2.301 9.254 -12.523 1.00 88.69 77 ARG A C 1
ATOM 565 O O . ARG A 1 77 ? -2.853 9.234 -13.647 1.00 88.69 77 ARG A O 1
#

Solvent-accessible surface area (backbone atoms only — not comparable to full-atom values): 5317 Å² total; per-residue (Å²): 129,57,92,97,47,58,70,78,61,45,72,68,55,50,51,52,63,70,69,54,60,92,90,62,84,86,81,91,72,62,93,84,51,66,50,78,66,53,22,56,75,42,95,81,46,54,72,82,87,67,100,63,59,68,69,59,50,50,55,46,50,55,73,78,48,82,72,58,84,91,50,94,71,66,71,87,132

Radius of gyration: 12.63 Å; Cα contacts (8 Å, |Δi|>4): 45; chains: 1; bounding box: 31×28×31 Å

Secondary structure (DSSP, 8-state):
--TTS-TT--HHHHHHHHH--TT-------SSS-HHHHGGGSTT-S-----S-HHHHHHHHHTT-PPPSSSS-S---